Protein AF-A0A397SQX1-F1 (afdb_monomer_lite)

Structure (mmCIF, N/CA/C/O backbone):
data_AF-A0A397SQX1-F1
#
_entry.id   AF-A0A397SQX1-F1
#
loop_
_atom_site.group_PDB
_atom_site.id
_atom_site.type_symbol
_atom_site.label_atom_id
_atom_site.label_alt_id
_atom_site.label_comp_id
_atom_site.label_asym_id
_atom_site.label_entity_id
_atom_site.label_seq_id
_atom_site.pdbx_PDB_ins_code
_atom_site.Cartn_x
_atom_site.Cartn_y
_atom_site.Cartn_z
_atom_site.occupancy
_atom_site.B_iso_or_equiv
_atom_site.auth_seq_id
_atom_site.auth_comp_id
_atom_site.auth_asym_id
_atom_site.auth_atom_id
_atom_site.pdbx_PDB_model_num
ATOM 1 N N . MET A 1 1 ? 41.679 -3.660 -15.664 1.00 44.00 1 MET A N 1
ATOM 2 C CA . MET A 1 1 ? 41.699 -4.218 -14.295 1.00 44.00 1 MET A CA 1
ATOM 3 C C . MET A 1 1 ? 41.667 -2.999 -13.389 1.00 44.00 1 MET A C 1
ATOM 5 O O . MET A 1 1 ? 42.474 -2.120 -13.622 1.00 44.00 1 MET A O 1
ATOM 9 N N . GLU A 1 2 ? 40.716 -2.757 -12.498 1.00 43.78 2 GLU A N 1
ATOM 10 C CA . GLU A 1 2 ? 39.836 -3.616 -11.704 1.00 43.78 2 GLU A CA 1
ATOM 11 C C . GLU A 1 2 ? 38.567 -2.796 -11.384 1.00 43.78 2 GLU A C 1
ATOM 13 O O . GLU A 1 2 ? 38.653 -1.582 -11.227 1.00 43.78 2 GLU A O 1
ATOM 18 N N . ASN A 1 3 ? 37.391 -3.421 -11.286 1.00 38.00 3 ASN A N 1
ATOM 19 C CA . ASN A 1 3 ? 36.238 -2.785 -10.639 1.00 38.00 3 ASN A CA 1
ATOM 20 C C . ASN A 1 3 ? 35.628 -3.789 -9.659 1.00 38.00 3 ASN A C 1
ATOM 22 O O . ASN A 1 3 ? 34.638 -4.465 -9.938 1.00 38.00 3 ASN A O 1
ATOM 26 N N . THR A 1 4 ? 36.307 -3.966 -8.530 1.00 61.75 4 THR A N 1
ATOM 27 C CA . THR A 1 4 ? 35.803 -4.715 -7.382 1.00 61.75 4 THR A CA 1
ATOM 28 C C . THR A 1 4 ? 34.947 -3.787 -6.536 1.00 61.75 4 THR A C 1
ATOM 30 O O . THR A 1 4 ? 35.451 -2.783 -6.037 1.00 61.75 4 THR A O 1
ATOM 33 N N . GLY A 1 5 ? 33.682 -4.143 -6.306 1.00 49.31 5 GLY A N 1
ATOM 34 C CA . GLY A 1 5 ? 32.972 -3.563 -5.164 1.00 49.31 5 GLY A CA 1
ATOM 35 C C . GLY A 1 5 ? 31.472 -3.356 -5.268 1.00 49.31 5 GLY A C 1
ATOM 36 O O . GLY A 1 5 ? 30.963 -2.549 -4.510 1.00 49.31 5 GLY A O 1
ATOM 37 N N . TRP A 1 6 ? 30.739 -4.066 -6.127 1.00 47.25 6 TRP A N 1
ATOM 38 C CA . TRP A 1 6 ? 29.275 -4.130 -6.010 1.00 47.25 6 TRP A CA 1
ATOM 39 C C . TRP A 1 6 ? 28.797 -5.565 -6.201 1.00 47.25 6 TRP A C 1
ATOM 41 O O . TRP A 1 6 ? 28.103 -5.904 -7.155 1.00 47.25 6 TRP A O 1
ATOM 51 N N . ALA A 1 7 ? 29.193 -6.438 -5.272 1.00 46.78 7 ALA A N 1
ATOM 52 C CA . ALA A 1 7 ? 28.512 -7.711 -5.107 1.00 46.78 7 ALA A CA 1
ATOM 53 C C . ALA A 1 7 ? 27.067 -7.409 -4.682 1.00 46.78 7 ALA A C 1
ATOM 55 O O . ALA A 1 7 ? 26.812 -6.992 -3.550 1.00 46.78 7 ALA A O 1
ATOM 56 N N . LEU A 1 8 ? 26.135 -7.577 -5.623 1.00 49.97 8 LEU A N 1
ATOM 57 C CA . LEU A 1 8 ? 24.697 -7.592 -5.385 1.00 49.97 8 LEU A CA 1
ATOM 58 C C . LEU A 1 8 ? 24.412 -8.494 -4.183 1.00 49.97 8 LEU A C 1
ATOM 60 O O . LEU A 1 8 ? 24.507 -9.720 -4.251 1.00 49.97 8 LEU A O 1
ATOM 64 N N . LYS A 1 9 ? 24.046 -7.873 -3.061 1.00 49.09 9 LYS A N 1
ATOM 65 C CA . LYS A 1 9 ? 23.525 -8.551 -1.873 1.00 49.09 9 LYS A CA 1
ATOM 66 C C . LYS A 1 9 ? 22.079 -8.989 -2.137 1.00 49.09 9 LYS A C 1
ATOM 68 O O . LYS A 1 9 ? 21.156 -8.607 -1.428 1.00 49.09 9 LYS A O 1
ATOM 73 N N . GLU A 1 10 ? 21.889 -9.780 -3.187 1.00 42.28 10 GLU A N 1
ATOM 74 C CA . GLU A 1 10 ? 20.604 -10.354 -3.597 1.00 42.28 10 GLU 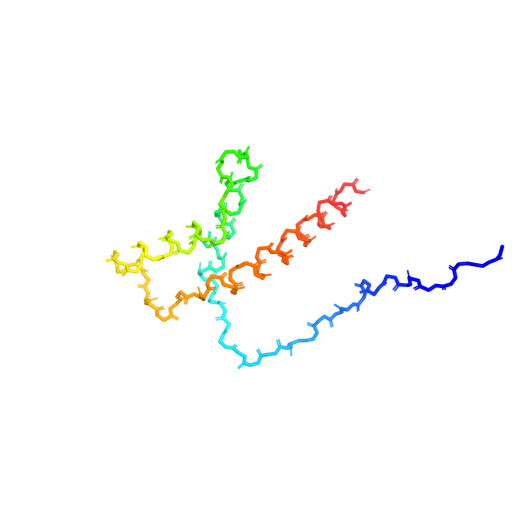A CA 1
ATOM 75 C C . GLU A 1 10 ? 20.191 -11.521 -2.681 1.00 42.28 10 GLU A C 1
ATOM 77 O O . GLU A 1 10 ? 19.020 -11.858 -2.569 1.00 42.28 10 GLU A O 1
ATOM 82 N N . ASN A 1 11 ? 21.130 -12.069 -1.905 1.00 44.97 11 ASN A N 1
ATOM 83 C CA . ASN A 1 11 ? 20.879 -13.180 -0.986 1.00 44.97 11 ASN A CA 1
ATOM 84 C C . ASN A 1 11 ? 20.510 -12.751 0.436 1.00 44.97 11 ASN A C 1
ATOM 86 O O . ASN A 1 11 ? 20.654 -13.548 1.370 1.00 44.97 11 ASN A O 1
ATOM 90 N N . GLN A 1 12 ? 20.029 -11.520 0.650 1.00 46.84 12 GLN A N 1
ATOM 91 C CA . GLN A 1 12 ? 19.438 -11.208 1.946 1.00 46.84 12 GLN A CA 1
ATOM 92 C C . GLN A 1 12 ? 18.103 -11.951 2.070 1.00 46.84 12 GLN A C 1
ATOM 94 O O . GLN A 1 12 ? 17.030 -11.415 1.824 1.00 46.84 12 GLN A O 1
ATOM 99 N N . LYS A 1 13 ? 18.178 -13.209 2.516 1.00 52.34 13 LYS A N 1
ATOM 100 C CA . LYS A 1 13 ? 17.079 -13.895 3.186 1.00 52.34 13 LYS A CA 1
ATOM 101 C C . LYS A 1 13 ? 16.775 -13.055 4.418 1.00 52.34 13 LYS A C 1
ATOM 103 O O . LYS A 1 13 ? 17.459 -13.162 5.435 1.00 52.34 13 LYS A O 1
ATOM 108 N N . PHE A 1 14 ? 15.828 -12.128 4.290 1.00 51.62 14 PHE A N 1
ATOM 109 C CA . PHE A 1 14 ? 15.398 -11.271 5.384 1.00 51.62 14 PHE A CA 1
ATOM 110 C C . PHE A 1 14 ? 14.703 -12.150 6.422 1.00 51.62 14 PHE A C 1
ATOM 112 O O . PHE A 1 14 ? 13.489 -12.341 6.420 1.00 51.62 14 PHE A O 1
ATOM 119 N N . GLY A 1 15 ? 15.518 -12.722 7.308 1.00 41.69 15 GLY A N 1
ATOM 120 C CA . GLY A 1 15 ? 15.066 -13.315 8.546 1.00 41.69 15 GLY A CA 1
ATOM 121 C C . GLY A 1 15 ? 14.177 -12.312 9.265 1.00 41.69 15 GLY A C 1
ATOM 122 O O . GLY A 1 15 ? 14.549 -11.150 9.423 1.00 41.69 15 GLY A O 1
ATOM 123 N N . LYS A 1 16 ? 12.986 -12.795 9.626 1.00 49.97 16 LYS A N 1
ATOM 124 C CA . LYS A 1 16 ? 12.008 -12.250 10.575 1.00 49.97 16 LYS A CA 1
ATOM 125 C C . LYS A 1 16 ? 12.557 -11.049 11.370 1.00 49.97 16 LYS A C 1
ATOM 127 O O . LYS A 1 16 ? 13.071 -11.224 12.470 1.00 49.97 16 LYS A O 1
ATOM 132 N N . LYS A 1 17 ? 12.462 -9.831 10.828 1.00 46.62 17 LYS A N 1
ATOM 133 C CA . LYS A 1 17 ? 12.909 -8.615 11.522 1.00 46.62 17 LYS A CA 1
ATOM 134 C C . LYS A 1 17 ? 11.733 -7.694 11.808 1.00 46.62 17 LYS A C 1
ATOM 136 O O . LYS A 1 17 ? 11.112 -7.168 10.891 1.00 46.62 17 LYS A O 1
ATOM 141 N N . GLY A 1 18 ? 11.500 -7.503 13.106 1.00 41.28 18 GLY A N 1
ATOM 142 C CA . GLY A 1 18 ? 10.683 -6.444 13.686 1.00 41.28 18 GLY A CA 1
ATOM 143 C C . GLY A 1 18 ? 9.392 -6.955 14.311 1.00 41.28 18 GLY A C 1
ATOM 144 O O . GLY A 1 18 ? 8.407 -7.160 13.608 1.00 41.28 18 GLY A O 1
ATOM 145 N N . GLY A 1 19 ? 9.370 -7.087 15.639 1.00 46.22 19 GLY A N 1
ATOM 146 C CA . GLY A 1 19 ? 8.143 -7.143 16.444 1.00 46.22 19 GLY A CA 1
ATOM 147 C C . GLY A 1 19 ? 7.427 -5.787 16.517 1.00 46.22 19 GLY A C 1
ATOM 148 O O . GLY A 1 19 ? 6.939 -5.408 17.572 1.00 46.22 19 GLY A O 1
ATOM 149 N N . GLY A 1 20 ? 7.430 -5.023 15.420 1.00 57.09 20 GLY A N 1
ATOM 150 C CA . GLY A 1 20 ? 6.570 -3.855 15.256 1.00 57.09 20 GLY A CA 1
ATOM 151 C C . GLY A 1 20 ? 5.188 -4.301 14.785 1.00 57.09 20 GLY A C 1
ATOM 152 O O . GLY A 1 20 ? 5.066 -5.376 14.187 1.00 57.09 20 GLY A O 1
ATOM 153 N N . LYS A 1 21 ? 4.156 -3.489 15.049 1.00 64.31 21 LYS A N 1
ATOM 154 C CA . LYS A 1 21 ? 2.787 -3.740 14.576 1.00 64.31 21 LYS A CA 1
ATOM 155 C C . LYS A 1 21 ? 2.835 -3.990 13.067 1.00 64.31 21 LYS A C 1
ATOM 157 O O . LYS A 1 21 ? 3.222 -3.117 12.291 1.00 64.31 21 LYS A O 1
ATOM 162 N N . ARG A 1 22 ? 2.563 -5.233 12.673 1.00 71.50 22 ARG A N 1
ATOM 163 C CA . ARG A 1 22 ? 2.565 -5.637 11.268 1.00 71.50 22 ARG A CA 1
ATOM 164 C C . ARG A 1 22 ? 1.310 -5.075 10.623 1.00 71.50 22 ARG A C 1
ATOM 166 O O . ARG A 1 22 ? 0.251 -5.126 11.241 1.00 71.50 22 ARG A O 1
ATOM 173 N N . ILE A 1 23 ? 1.436 -4.598 9.386 1.00 78.31 23 ILE A N 1
ATOM 174 C CA . ILE A 1 23 ? 0.263 -4.348 8.548 1.00 78.31 23 ILE A CA 1
ATOM 175 C C . ILE A 1 23 ? -0.518 -5.665 8.487 1.00 78.31 23 ILE A C 1
ATOM 177 O O . ILE A 1 23 ? 0.070 -6.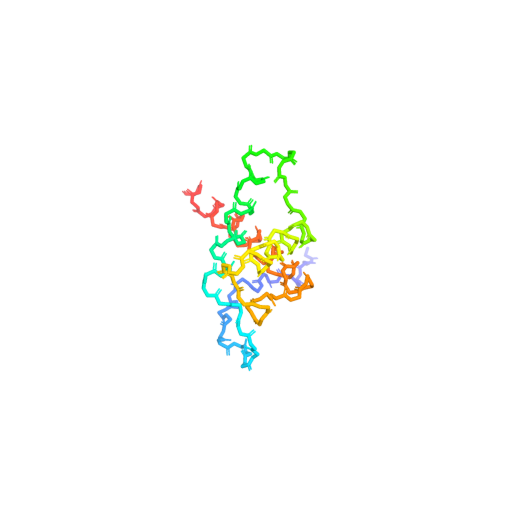726 8.233 1.00 78.31 23 ILE A O 1
ATOM 181 N N . SER A 1 24 ? -1.808 -5.613 8.803 1.00 83.94 24 SER A N 1
ATOM 182 C CA . SER A 1 24 ? -2.666 -6.790 8.770 1.00 83.94 24 SER A CA 1
ATOM 183 C C . SER A 1 24 ? -2.756 -7.330 7.336 1.00 83.94 24 SER A C 1
ATOM 185 O O . SER A 1 24 ? -2.583 -6.604 6.356 1.00 83.94 24 SER A O 1
ATOM 187 N N . LYS A 1 25 ? -3.036 -8.629 7.189 1.00 86.69 25 LYS A N 1
ATOM 188 C CA . LYS A 1 25 ? -3.147 -9.243 5.855 1.00 86.69 25 LYS A CA 1
ATOM 189 C C . LYS A 1 25 ? -4.257 -8.608 5.011 1.00 86.69 25 LYS A C 1
ATOM 191 O O . LYS A 1 25 ? -4.096 -8.509 3.802 1.00 86.69 25 LYS A O 1
ATOM 196 N N . HIS A 1 26 ? -5.351 -8.178 5.644 1.00 86.94 26 HIS A N 1
ATOM 197 C CA . HIS A 1 26 ? -6.469 -7.552 4.943 1.00 86.94 26 HIS A CA 1
ATOM 198 C C . HIS A 1 26 ? -6.083 -6.172 4.383 1.00 86.94 26 HIS A C 1
ATOM 200 O O . HIS A 1 26 ? -6.367 -5.899 3.222 1.00 86.94 26 HIS A O 1
ATOM 206 N N . ILE A 1 27 ? -5.335 -5.350 5.136 1.00 88.00 27 ILE A N 1
ATOM 207 C CA . ILE A 1 27 ? -4.831 -4.063 4.628 1.00 88.00 27 ILE A CA 1
ATOM 208 C C . ILE A 1 27 ? -3.827 -4.287 3.497 1.00 88.00 27 ILE A C 1
ATOM 210 O O . ILE A 1 27 ? -3.869 -3.576 2.499 1.00 88.00 27 ILE A O 1
ATOM 214 N N . VAL A 1 28 ? -2.950 -5.294 3.607 1.00 89.50 28 VAL A N 1
ATOM 215 C CA . VAL A 1 28 ? -2.023 -5.634 2.513 1.00 89.50 28 VAL A CA 1
ATOM 216 C C . VAL A 1 28 ? -2.785 -5.958 1.224 1.00 89.50 28 VAL A C 1
ATOM 218 O O . VAL A 1 28 ? -2.418 -5.430 0.181 1.00 89.50 28 VAL A O 1
ATOM 221 N N . ALA A 1 29 ? -3.864 -6.744 1.290 1.00 91.06 29 ALA A N 1
ATOM 222 C CA . ALA A 1 29 ? -4.667 -7.077 0.111 1.00 91.06 29 ALA A CA 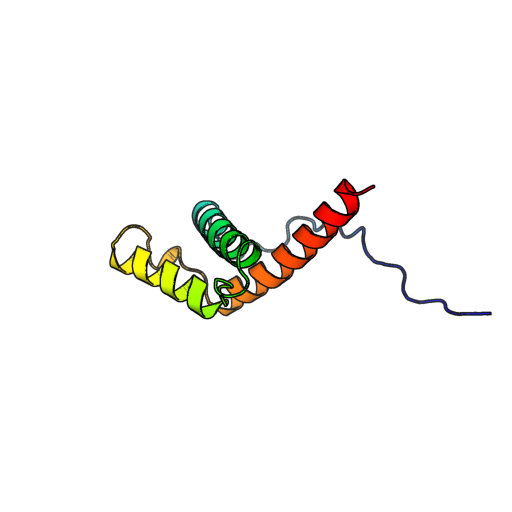1
ATOM 223 C C . ALA A 1 29 ? -5.311 -5.838 -0.545 1.00 91.06 29 ALA A C 1
ATOM 225 O O . ALA A 1 29 ? -5.321 -5.728 -1.770 1.00 91.06 29 ALA A O 1
ATOM 226 N N . LEU A 1 30 ? -5.791 -4.877 0.255 1.00 92.31 30 LEU A N 1
ATOM 227 C CA . LEU A 1 30 ? -6.318 -3.605 -0.258 1.00 92.31 30 LEU A CA 1
ATOM 228 C C . LEU A 1 30 ? -5.226 -2.783 -0.959 1.00 92.31 30 LEU A C 1
ATOM 230 O O . LEU A 1 30 ? -5.420 -2.317 -2.081 1.00 92.31 30 LEU A O 1
ATOM 234 N N . LEU A 1 31 ? -4.052 -2.657 -0.332 1.00 92.00 31 LEU A N 1
ATOM 235 C CA . LEU A 1 31 ? -2.915 -1.934 -0.908 1.00 92.00 31 LEU A CA 1
ATOM 236 C C . LEU A 1 31 ? -2.416 -2.575 -2.215 1.00 92.00 31 LEU A C 1
ATOM 238 O O . LEU A 1 31 ? -2.042 -1.862 -3.147 1.00 92.00 31 LEU A O 1
ATOM 242 N N . GLU A 1 32 ? -2.424 -3.908 -2.307 1.00 91.75 32 GLU A N 1
ATOM 243 C CA . GLU A 1 32 ? -2.117 -4.634 -3.545 1.00 91.75 32 GLU A CA 1
ATOM 244 C C . GLU A 1 32 ? -3.134 -4.319 -4.646 1.00 91.75 32 GLU A C 1
ATOM 246 O O . GLU A 1 32 ? -2.726 -4.040 -5.774 1.00 91.75 32 GLU A O 1
ATOM 251 N N . GLY A 1 33 ? -4.432 -4.291 -4.321 1.00 91.31 33 GLY A N 1
ATOM 252 C CA . GLY A 1 33 ? -5.496 -3.910 -5.253 1.00 91.31 33 GLY A CA 1
ATOM 253 C C . GLY A 1 33 ? -5.289 -2.512 -5.841 1.00 91.31 33 GLY A C 1
ATOM 254 O O . GLY A 1 33 ? -5.249 -2.362 -7.063 1.00 91.31 33 GLY A O 1
ATOM 255 N N . TYR A 1 34 ? -5.055 -1.509 -4.988 1.00 90.50 34 TYR A N 1
ATOM 256 C CA . TYR A 1 34 ? -4.784 -0.135 -5.432 1.00 90.50 34 TYR A CA 1
ATOM 257 C C . TYR A 1 34 ? -3.515 -0.033 -6.284 1.00 90.50 34 TYR A C 1
ATOM 259 O O . TYR A 1 34 ? -3.492 0.655 -7.305 1.00 90.50 34 TYR A O 1
ATOM 267 N N . PHE A 1 35 ? -2.447 -0.739 -5.900 1.00 88.19 35 PHE A N 1
ATOM 268 C CA . PHE A 1 35 ? -1.202 -0.739 -6.666 1.00 88.19 35 PHE A CA 1
ATOM 269 C C . PHE A 1 35 ? -1.383 -1.343 -8.065 1.00 88.19 35 PHE A C 1
ATOM 271 O O . PHE A 1 35 ? -0.832 -0.826 -9.037 1.00 88.19 35 PHE A O 1
ATOM 278 N N . LEU A 1 36 ? -2.126 -2.448 -8.168 1.00 87.94 36 LEU A N 1
ATOM 279 C CA . LEU A 1 36 ? -2.357 -3.142 -9.432 1.00 87.94 36 LEU A CA 1
ATOM 280 C C . LEU A 1 36 ? -3.287 -2.354 -10.359 1.00 87.94 36 LEU A C 1
ATOM 282 O O . LEU A 1 36 ? -3.004 -2.304 -11.555 1.00 87.94 36 LEU A O 1
ATOM 286 N N . ALA A 1 37 ? -4.320 -1.693 -9.823 1.00 85.94 37 ALA A N 1
ATOM 287 C CA . ALA A 1 37 ? -5.178 -0.787 -10.592 1.00 85.94 37 ALA 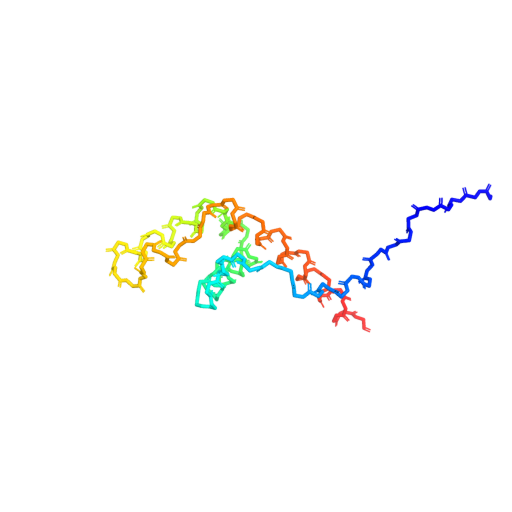A CA 1
ATOM 288 C C . ALA A 1 37 ? -4.344 0.300 -11.295 1.00 85.94 37 ALA A C 1
ATOM 290 O O . ALA A 1 37 ? -4.394 0.433 -12.515 1.00 85.94 37 ALA A O 1
ATOM 291 N N . GLY A 1 38 ? -3.441 0.947 -10.553 1.00 77.88 38 GLY A N 1
ATOM 292 C CA . GLY A 1 38 ? -2.521 1.950 -11.095 1.00 77.88 38 GLY A CA 1
ATOM 293 C C . GLY A 1 38 ? -1.414 1.430 -12.020 1.00 77.88 38 GLY A C 1
ATOM 294 O O . GLY A 1 38 ? -0.632 2.211 -12.567 1.00 77.88 38 GLY A O 1
ATOM 295 N N . ASN A 1 39 ? -1.271 0.110 -12.156 1.00 71.94 39 ASN A N 1
ATOM 296 C CA . ASN A 1 39 ? -0.377 -0.502 -13.137 1.00 71.94 39 ASN A CA 1
ATOM 297 C C . ASN A 1 39 ? -1.104 -0.833 -14.453 1.00 71.94 39 ASN A C 1
ATOM 299 O O . ASN A 1 39 ? -0.434 -0.979 -15.475 1.00 71.94 39 ASN A O 1
ATOM 303 N N . LEU A 1 40 ? -2.439 -0.945 -14.430 1.00 75.25 40 LEU A N 1
ATOM 304 C CA . LEU A 1 40 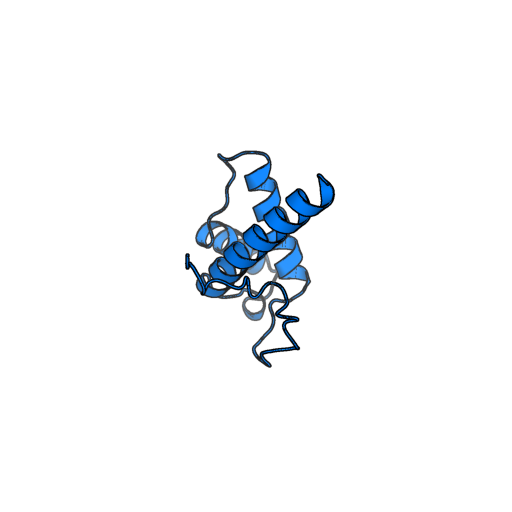? -3.281 -1.097 -15.621 1.00 75.25 40 LEU A CA 1
ATOM 305 C C . LEU A 1 40 ? -3.467 0.245 -16.335 1.00 75.25 40 LEU A C 1
ATOM 307 O O . LEU A 1 40 ? -3.309 0.300 -17.554 1.00 75.25 40 LEU A O 1
ATOM 311 N N . ASP A 1 41 ? -3.697 1.316 -15.572 1.00 74.19 41 ASP A N 1
ATOM 312 C CA . ASP A 1 41 ? -3.691 2.690 -16.072 1.00 74.19 41 ASP A CA 1
ATOM 313 C C . ASP A 1 41 ? -2.788 3.577 -15.208 1.00 74.19 41 ASP A C 1
ATOM 315 O O . ASP A 1 41 ? -2.880 3.608 -13.982 1.00 74.19 41 ASP A O 1
ATOM 319 N N . LYS A 1 42 ? -1.897 4.330 -15.859 1.00 71.81 42 LYS A N 1
ATOM 320 C CA . LYS A 1 42 ? -1.014 5.272 -15.165 1.00 71.81 42 LYS A CA 1
ATOM 321 C C . LYS A 1 42 ? -1.779 6.475 -14.611 1.00 71.81 42 LYS A C 1
ATOM 323 O O . LYS A 1 42 ? -1.252 7.091 -13.684 1.00 71.81 42 LYS A O 1
ATOM 328 N N . SER A 1 43 ? -2.954 6.818 -15.158 1.00 69.38 43 SER A N 1
ATOM 329 C CA . SER A 1 43 ? -3.833 7.839 -14.566 1.00 69.38 43 SER A CA 1
ATOM 330 C C . SER A 1 43 ? -4.400 7.397 -13.223 1.00 69.38 43 SER A C 1
ATOM 332 O O . SER A 1 43 ? -4.639 8.241 -12.369 1.00 69.38 43 SER A O 1
ATOM 334 N N . ASP A 1 44 ? -4.514 6.085 -13.012 1.00 70.25 44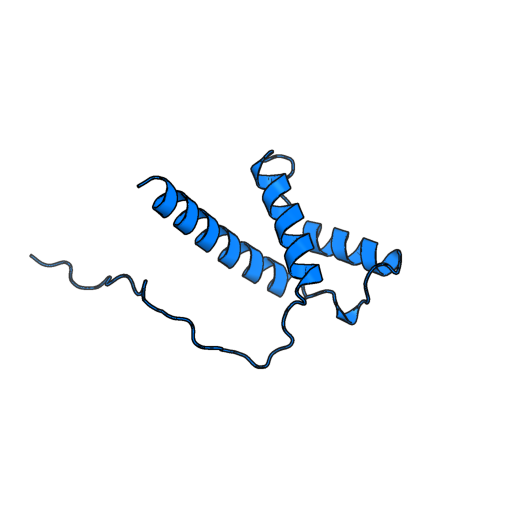 ASP A N 1
ATOM 335 C CA . ASP A 1 44 ? -5.067 5.483 -11.797 1.00 70.25 44 ASP A CA 1
ATOM 336 C C . ASP A 1 44 ? -3.964 5.114 -10.795 1.00 70.25 44 ASP A C 1
ATOM 338 O O . ASP A 1 44 ? -4.158 4.317 -9.875 1.00 70.25 44 ASP A O 1
ATOM 342 N N . ARG A 1 45 ? -2.748 5.652 -10.971 1.00 82.38 45 ARG A N 1
ATOM 343 C CA . ARG A 1 45 ? -1.641 5.386 -10.054 1.00 82.38 45 ARG A CA 1
ATOM 344 C C . ARG A 1 45 ? -1.868 6.087 -8.722 1.00 82.38 45 ARG A C 1
ATOM 346 O O . ARG A 1 45 ? -1.513 7.248 -8.557 1.00 82.38 45 ARG A O 1
ATOM 353 N N . TYR A 1 46 ? -2.293 5.303 -7.742 1.00 86.06 46 TYR A N 1
ATOM 354 C CA . TYR A 1 46 ? -2.391 5.744 -6.360 1.00 86.06 46 TYR A CA 1
ATOM 355 C C . TYR A 1 46 ? -1.016 6.087 -5.769 1.00 86.06 46 TYR A C 1
ATOM 357 O O . TYR A 1 46 ? -0.100 5.258 -5.690 1.00 86.06 46 TYR A O 1
ATOM 365 N N . SER A 1 47 ? -0.889 7.317 -5.287 1.00 90.44 47 SER A N 1
ATOM 366 C CA . SER A 1 47 ? 0.128 7.738 -4.333 1.00 90.44 47 SER A CA 1
ATOM 367 C C . SER A 1 47 ? -0.123 7.121 -2.952 1.00 90.44 47 SER A C 1
ATOM 369 O O . SER A 1 47 ? -1.213 6.644 -2.634 1.00 90.44 47 SER A O 1
ATOM 371 N N . ALA A 1 48 ? 0.888 7.164 -2.080 1.00 92.25 48 ALA A N 1
ATOM 372 C CA . ALA A 1 48 ? 0.736 6.692 -0.702 1.00 92.25 48 ALA A CA 1
ATOM 373 C C . ALA A 1 48 ? -0.357 7.457 0.068 1.00 92.25 48 ALA A C 1
ATOM 375 O O . ALA A 1 48 ? -1.006 6.878 0.937 1.00 92.25 48 ALA A O 1
ATOM 376 N N . GLN A 1 49 ? -0.556 8.741 -0.253 1.00 93.50 49 GLN A N 1
ATOM 377 C CA . GLN A 1 49 ? -1.593 9.565 0.363 1.00 93.50 49 GLN A CA 1
ATOM 378 C C . GLN A 1 49 ? -2.985 9.156 -0.120 1.00 93.50 49 GLN A C 1
ATOM 380 O O . GLN A 1 49 ? -3.890 9.034 0.694 1.00 93.50 49 GLN A O 1
ATOM 385 N N . GLU A 1 50 ? -3.155 8.891 -1.416 1.00 93.06 50 GLU A N 1
ATOM 386 C CA . GLU A 1 50 ? -4.440 8.439 -1.965 1.00 93.06 50 GLU A CA 1
ATOM 387 C C . GLU A 1 50 ? -4.823 7.061 -1.424 1.00 93.06 50 GLU A C 1
ATOM 389 O O . GLU A 1 50 ? -5.952 6.885 -0.982 1.00 93.06 50 GLU A O 1
ATOM 394 N N . MET A 1 51 ? -3.877 6.115 -1.341 1.00 93.94 51 MET A N 1
ATOM 395 C CA . MET A 1 51 ? -4.145 4.822 -0.692 1.00 93.94 51 MET A CA 1
ATOM 396 C C . MET A 1 51 ? -4.559 4.996 0.772 1.00 93.94 51 MET A C 1
ATOM 398 O O . MET A 1 51 ? -5.453 4.301 1.245 1.00 93.94 51 MET A O 1
ATOM 402 N N . TRP A 1 52 ? -3.921 5.916 1.501 1.00 94.56 52 TRP A N 1
ATOM 403 C CA . TRP A 1 52 ? -4.303 6.206 2.881 1.00 94.56 52 TRP A CA 1
ATOM 404 C C . TRP A 1 52 ? -5.702 6.825 2.971 1.00 94.56 52 TRP A C 1
ATOM 406 O O . TRP A 1 52 ? -6.469 6.423 3.837 1.00 94.56 52 TRP A O 1
ATOM 416 N N . ASN A 1 53 ? -6.056 7.740 2.065 1.00 94.50 53 ASN A N 1
ATOM 417 C CA . ASN A 1 53 ? -7.388 8.344 2.015 1.00 94.50 53 ASN A CA 1
ATOM 418 C C . ASN A 1 53 ? -8.474 7.286 1.759 1.00 94.50 53 ASN A C 1
ATOM 420 O O . ASN A 1 53 ? -9.513 7.321 2.410 1.00 94.50 53 ASN A O 1
ATOM 424 N N . GLU A 1 54 ? -8.238 6.323 0.861 1.00 93.56 54 GLU A N 1
ATOM 425 C CA . GLU A 1 54 ? -9.190 5.226 0.638 1.00 93.56 54 GLU A CA 1
ATOM 426 C C . GLU A 1 54 ? -9.322 4.316 1.867 1.00 93.56 54 GLU A C 1
ATOM 428 O O . GLU A 1 54 ? -10.423 3.904 2.218 1.00 93.56 54 GLU A O 1
ATOM 433 N N . LEU A 1 55 ? -8.223 4.040 2.579 1.00 93.25 55 LEU A N 1
ATOM 434 C CA . LEU A 1 55 ? -8.301 3.322 3.855 1.00 93.25 55 LEU A CA 1
ATOM 435 C C . LEU A 1 55 ? -9.073 4.121 4.916 1.00 93.25 55 LEU A C 1
ATOM 437 O O . LEU A 1 55 ? -9.841 3.529 5.669 1.00 93.25 55 LEU A O 1
ATOM 441 N N . ALA A 1 56 ? -8.894 5.445 4.968 1.00 92.69 56 ALA A N 1
ATOM 442 C CA . ALA A 1 56 ? -9.600 6.324 5.898 1.00 92.69 56 ALA A CA 1
ATOM 443 C C . ALA A 1 56 ? -11.114 6.324 5.647 1.00 92.69 56 ALA A C 1
ATOM 445 O O . ALA A 1 56 ? -11.873 6.178 6.601 1.00 92.69 56 ALA A O 1
ATOM 446 N N . LYS A 1 57 ? -11.553 6.362 4.381 1.00 94.00 57 LYS A N 1
ATOM 447 C CA . LYS A 1 57 ? -12.974 6.206 4.018 1.00 94.00 57 LYS A CA 1
ATOM 448 C C . LYS A 1 57 ? -13.555 4.891 4.537 1.00 94.00 57 LYS A C 1
ATOM 450 O O . LYS A 1 57 ? -14.626 4.885 5.125 1.00 94.00 57 LYS A O 1
ATOM 455 N N . LEU A 1 58 ? -12.821 3.786 4.401 1.00 91.56 58 LEU A N 1
ATOM 456 C CA . LEU A 1 58 ? -13.269 2.487 4.915 1.00 91.56 58 LEU A CA 1
ATOM 457 C C . LEU A 1 58 ? -13.388 2.461 6.449 1.00 91.56 58 LEU A C 1
ATOM 459 O O . LEU A 1 58 ? -14.210 1.714 6.976 1.00 91.56 58 LEU A O 1
ATOM 463 N N . VAL A 1 59 ? -12.599 3.261 7.175 1.00 91.31 59 VAL A N 1
ATOM 464 C CA . VAL A 1 59 ? -12.775 3.447 8.627 1.00 91.31 59 VAL A CA 1
ATOM 465 C C . VAL A 1 59 ? -14.000 4.299 8.936 1.00 91.31 59 VAL A C 1
ATOM 467 O O . VAL A 1 59 ? -14.768 3.945 9.826 1.00 91.31 59 VAL A O 1
ATOM 470 N N . GLU A 1 60 ? -14.222 5.382 8.189 1.00 92.25 60 GLU A N 1
ATOM 471 C CA . GLU A 1 60 ? -15.425 6.217 8.322 1.00 92.25 60 GLU A CA 1
ATOM 472 C C . GLU A 1 60 ? -16.710 5.415 8.058 1.00 92.25 60 GLU A C 1
ATOM 474 O O . GLU A 1 60 ? -17.709 5.587 8.753 1.00 92.25 60 GLU A O 1
ATOM 479 N N . GLU A 1 61 ? -16.664 4.483 7.107 1.00 93.25 61 GLU A N 1
ATOM 480 C CA . GLU A 1 61 ? -17.752 3.555 6.782 1.00 93.25 61 GLU A CA 1
ATOM 481 C C . GLU A 1 61 ? -17.907 2.410 7.801 1.00 93.25 61 GLU A C 1
ATOM 483 O O . GLU A 1 61 ? -18.847 1.620 7.706 1.00 93.25 61 GLU A O 1
ATOM 488 N N . GLY A 1 62 ? -16.993 2.285 8.770 1.00 89.69 62 GLY A N 1
ATOM 489 C CA . GLY A 1 62 ? -16.983 1.205 9.761 1.00 89.69 62 GLY A CA 1
ATOM 490 C C . GLY A 1 62 ? -16.561 -0.162 9.207 1.00 89.69 62 GLY A C 1
ATOM 491 O O . GLY A 1 62 ? -16.718 -1.175 9.887 1.00 89.69 62 GLY A O 1
ATOM 492 N N . SER A 1 63 ? -16.021 -0.206 7.986 1.00 90.00 63 SER A N 1
ATOM 493 C CA . SER A 1 63 ? -15.478 -1.420 7.360 1.00 90.00 63 SER A CA 1
ATOM 494 C C . SER A 1 63 ? -14.091 -1.796 7.896 1.00 90.00 63 SER A C 1
ATOM 496 O O . SER A 1 63 ? -13.676 -2.949 7.773 1.00 90.00 63 SER A O 1
ATOM 498 N N . LEU A 1 64 ? -13.368 -0.834 8.476 1.00 89.00 64 LEU A N 1
ATOM 499 C CA . LEU A 1 64 ? -12.063 -1.005 9.117 1.00 89.00 64 LEU A CA 1
ATOM 500 C C . LEU A 1 64 ? -12.039 -0.296 10.475 1.00 89.00 64 LEU A C 1
ATOM 502 O O . LEU A 1 64 ? -12.773 0.666 10.694 1.00 89.00 64 LEU A O 1
ATOM 506 N N . GLU A 1 65 ? -11.144 -0.712 11.371 1.00 86.81 65 GLU A N 1
ATOM 507 C CA . GLU A 1 65 ? -10.850 0.061 12.577 1.00 86.81 65 GLU A CA 1
ATOM 508 C C . GLU A 1 65 ? -9.728 1.076 12.313 1.00 86.81 65 GLU A C 1
ATOM 510 O O . GLU A 1 65 ? -8.786 0.810 11.564 1.00 86.81 65 GLU A O 1
ATOM 515 N N . GLU A 1 66 ? -9.747 2.228 12.992 1.00 81.69 66 GLU A N 1
ATOM 516 C CA . GLU A 1 66 ? -8.657 3.220 12.905 1.00 81.69 66 GLU A CA 1
ATOM 517 C C . GLU A 1 66 ? -7.292 2.597 13.251 1.00 81.69 66 GLU A C 1
ATOM 519 O O . GLU A 1 66 ? -6.257 2.921 12.666 1.00 81.69 66 GLU A O 1
ATOM 524 N N . ASN A 1 67 ? -7.301 1.618 14.160 1.00 83.81 67 ASN A N 1
ATOM 525 C CA . ASN A 1 67 ? -6.125 0.850 14.544 1.00 83.81 67 ASN A CA 1
ATOM 526 C C . ASN A 1 67 ? -5.563 -0.036 13.423 1.00 83.81 67 ASN A C 1
ATOM 528 O O . ASN A 1 67 ? -4.398 -0.441 13.528 1.00 83.81 67 ASN A O 1
ATOM 532 N N . ASP A 1 68 ? -6.340 -0.356 12.393 1.00 80.44 68 ASP A N 1
ATOM 533 C CA . ASP A 1 68 ? -5.884 -1.144 11.249 1.00 80.44 68 ASP A CA 1
ATOM 534 C C . ASP A 1 68 ? -5.122 -0.284 10.235 1.00 80.44 68 ASP A C 1
ATOM 536 O O . ASP A 1 68 ? -4.200 -0.774 9.569 1.00 80.44 68 ASP A O 1
ATOM 540 N N . ILE A 1 69 ? -5.427 1.016 10.155 1.00 82.31 69 ILE A N 1
ATOM 541 C CA . ILE A 1 69 ? -4.750 1.914 9.222 1.00 82.31 69 ILE A CA 1
ATOM 542 C C . ILE A 1 69 ? -3.304 2.145 9.662 1.00 82.31 69 ILE A C 1
ATOM 544 O O . ILE A 1 69 ? -2.980 2.592 10.762 1.00 82.31 69 ILE A O 1
ATOM 548 N N . SER A 1 70 ? -2.391 1.883 8.734 1.00 85.12 70 SER A N 1
ATOM 549 C CA . SER A 1 70 ? -0.981 2.219 8.898 1.00 85.12 70 SER A CA 1
ATOM 550 C C . SER A 1 70 ? -0.699 3.655 8.467 1.00 85.12 70 SER A C 1
ATOM 552 O O . SER A 1 70 ? -1.319 4.183 7.549 1.00 85.12 70 SER A O 1
ATOM 554 N N . LYS A 1 71 ? 0.304 4.287 9.086 1.00 89.81 71 LYS A N 1
ATOM 555 C CA . LYS A 1 71 ? 0.745 5.642 8.713 1.00 89.81 71 LYS A CA 1
ATOM 556 C C . LYS A 1 71 ? 1.122 5.712 7.229 1.00 89.81 71 LYS A C 1
ATOM 558 O O . LYS A 1 71 ? 1.734 4.775 6.711 1.00 89.81 71 LYS A O 1
ATOM 563 N N . VAL A 1 72 ? 0.896 6.863 6.593 1.00 90.56 72 VAL A N 1
ATOM 564 C CA . VAL A 1 72 ? 1.270 7.130 5.188 1.00 90.56 72 VAL A CA 1
ATOM 565 C C . VAL A 1 72 ? 2.727 6.747 4.891 1.00 90.56 72 VAL A C 1
ATOM 567 O O . VAL A 1 72 ? 3.006 6.085 3.897 1.00 90.56 72 VAL A O 1
ATOM 570 N N . SER A 1 73 ? 3.667 7.055 5.792 1.00 89.44 73 SER A N 1
ATOM 571 C CA . SER A 1 73 ? 5.086 6.685 5.635 1.00 89.44 73 SER A CA 1
ATOM 572 C C . SER A 1 73 ? 5.330 5.170 5.613 1.00 89.44 73 SER A C 1
ATOM 574 O O . SER A 1 73 ? 6.252 4.682 4.958 1.00 89.44 73 SER A O 1
ATOM 576 N N . THR A 1 74 ? 4.495 4.398 6.311 1.00 88.88 74 THR A N 1
ATOM 577 C CA . THR A 1 74 ? 4.547 2.930 6.297 1.00 88.88 74 THR A CA 1
ATOM 578 C C . THR A 1 74 ? 4.014 2.395 4.972 1.00 88.88 74 THR A C 1
ATOM 580 O O . THR A 1 74 ? 4.644 1.514 4.388 1.00 88.88 74 THR A O 1
ATOM 583 N N . ILE A 1 75 ? 2.930 2.981 4.457 1.00 90.06 75 ILE A N 1
ATOM 584 C CA . ILE A 1 75 ? 2.376 2.666 3.133 1.00 90.06 75 ILE A CA 1
ATOM 585 C C . ILE A 1 75 ? 3.398 2.994 2.038 1.00 90.06 75 ILE A C 1
ATOM 587 O O . ILE A 1 75 ? 3.691 2.148 1.202 1.00 90.06 75 ILE A O 1
ATOM 591 N N . GLN A 1 76 ? 4.041 4.161 2.090 1.00 90.88 76 GLN A N 1
ATOM 592 C CA . GLN A 1 76 ? 5.085 4.548 1.137 1.00 90.88 76 GLN A CA 1
ATOM 593 C C . GLN A 1 76 ? 6.260 3.556 1.126 1.00 90.88 76 GLN A C 1
ATOM 595 O O . GLN A 1 76 ? 6.691 3.106 0.061 1.00 90.88 76 GLN A O 1
ATOM 600 N N . ASN A 1 77 ? 6.756 3.168 2.307 1.00 88.69 77 ASN A N 1
ATOM 601 C CA . ASN A 1 77 ? 7.806 2.153 2.432 1.00 88.69 77 ASN A CA 1
ATOM 602 C C . ASN A 1 77 ? 7.360 0.785 1.896 1.00 88.69 77 ASN A C 1
ATOM 604 O O . ASN A 1 77 ? 8.167 0.054 1.317 1.00 88.69 77 ASN A O 1
ATOM 608 N N . TRP A 1 78 ? 6.090 0.428 2.093 1.00 91.25 78 TRP A N 1
ATOM 609 C CA . TRP A 1 78 ? 5.507 -0.798 1.561 1.00 91.25 78 TRP A CA 1
ATOM 610 C C . TRP A 1 78 ? 5.425 -0.762 0.027 1.00 91.25 78 TRP A C 1
ATOM 612 O O . TRP A 1 78 ? 5.931 -1.688 -0.604 1.00 91.25 78 TRP A O 1
ATOM 622 N N . ILE A 1 79 ? 4.929 0.328 -0.576 1.00 88.31 79 ILE A N 1
ATOM 623 C CA . ILE A 1 79 ? 4.850 0.514 -2.038 1.00 88.31 79 ILE A CA 1
ATOM 624 C C . ILE A 1 79 ? 6.235 0.364 -2.675 1.00 88.31 79 ILE A C 1
ATOM 626 O O . ILE A 1 79 ? 6.393 -0.370 -3.650 1.00 88.31 79 ILE A O 1
ATOM 630 N N . ALA A 1 80 ? 7.258 1.015 -2.111 1.00 87.81 80 ALA A N 1
ATOM 631 C CA . ALA A 1 80 ? 8.622 0.942 -2.635 1.00 87.81 80 ALA A CA 1
ATOM 632 C C . ALA A 1 80 ? 9.162 -0.500 -2.648 1.00 87.81 80 ALA A C 1
ATOM 634 O O . ALA A 1 80 ? 9.754 -0.940 -3.637 1.00 87.81 80 ALA A O 1
ATOM 635 N N . ARG A 1 81 ? 8.921 -1.257 -1.567 1.00 88.38 81 ARG A N 1
ATOM 636 C CA . ARG A 1 81 ? 9.319 -2.670 -1.460 1.00 88.38 81 ARG A CA 1
ATOM 637 C C . ARG A 1 81 ? 8.537 -3.554 -2.425 1.00 88.38 81 ARG A C 1
ATOM 639 O O . ARG A 1 81 ? 9.137 -4.377 -3.112 1.00 88.38 81 ARG A O 1
ATOM 646 N N . TYR A 1 82 ? 7.222 -3.368 -2.487 1.00 88.12 82 TYR A N 1
ATOM 647 C CA . TYR A 1 82 ? 6.342 -4.154 -3.342 1.00 88.12 82 TYR A CA 1
ATOM 648 C C . TYR A 1 82 ? 6.678 -3.947 -4.822 1.00 88.12 82 TYR A C 1
ATOM 650 O O . TYR A 1 82 ? 6.859 -4.919 -5.551 1.00 88.12 82 TYR A O 1
ATOM 658 N N . ALA A 1 83 ? 6.896 -2.701 -5.253 1.00 84.75 83 ALA A N 1
ATOM 659 C CA . ALA A 1 83 ? 7.295 -2.383 -6.622 1.00 84.75 83 ALA A CA 1
ATOM 660 C C . ALA A 1 83 ? 8.641 -3.019 -7.013 1.00 84.75 83 ALA A C 1
ATOM 662 O O . ALA A 1 83 ? 8.786 -3.514 -8.133 1.00 84.75 83 ALA A O 1
ATOM 663 N N . ALA A 1 84 ? 9.625 -3.023 -6.107 1.00 83.88 84 ALA A N 1
ATOM 664 C CA . ALA A 1 84 ? 10.917 -3.667 -6.345 1.00 83.88 84 ALA A CA 1
ATOM 665 C C . ALA A 1 84 ? 10.770 -5.189 -6.513 1.00 83.88 84 ALA A C 1
ATOM 667 O O . ALA A 1 84 ? 11.266 -5.748 -7.493 1.00 83.88 84 ALA A O 1
ATOM 668 N N . GLN A 1 85 ? 10.026 -5.842 -5.612 1.00 83.38 85 GLN A N 1
ATOM 669 C CA . GLN A 1 85 ? 9.761 -7.281 -5.687 1.00 83.38 85 GLN A CA 1
ATOM 670 C C . GLN A 1 85 ? 8.971 -7.650 -6.947 1.00 83.38 85 GLN A C 1
ATOM 672 O O . GLN A 1 85 ? 9.280 -8.637 -7.611 1.00 83.38 85 GLN A O 1
ATOM 677 N N . HIS A 1 86 ? 7.970 -6.845 -7.306 1.00 78.75 86 HIS A N 1
ATOM 678 C CA . HIS A 1 86 ? 7.138 -7.080 -8.480 1.00 78.75 86 HIS A CA 1
ATOM 679 C C . HIS A 1 86 ? 7.966 -7.039 -9.773 1.00 78.75 86 HIS A C 1
ATOM 681 O O . HIS A 1 86 ? 7.854 -7.937 -10.607 1.00 78.75 86 HIS A O 1
ATOM 687 N N . LYS A 1 87 ? 8.877 -6.063 -9.908 1.00 78.75 87 LYS A N 1
ATOM 688 C CA . LYS A 1 87 ? 9.815 -5.989 -11.043 1.00 78.75 87 LYS A CA 1
ATOM 689 C C . LYS A 1 87 ? 10.742 -7.206 -11.115 1.00 78.75 87 LYS A C 1
ATOM 691 O O . LYS A 1 87 ? 10.930 -7.750 -12.200 1.00 78.75 87 LYS A O 1
ATOM 696 N N . GLN A 1 88 ? 11.296 -7.644 -9.982 1.00 76.25 88 GLN A N 1
ATOM 697 C CA . GLN A 1 88 ? 12.156 -8.833 -9.928 1.00 76.25 88 GLN A CA 1
ATOM 698 C C . GLN A 1 88 ? 11.402 -10.104 -10.333 1.00 76.25 88 GLN A C 1
ATOM 700 O O . GLN A 1 88 ? 11.900 -10.873 -11.152 1.00 76.25 88 GLN A O 1
ATOM 705 N N . ASN A 1 89 ? 10.177 -10.286 -9.835 1.00 76.38 89 ASN A N 1
ATOM 706 C CA . ASN A 1 89 ? 9.341 -11.437 -10.175 1.00 76.38 89 ASN A CA 1
ATOM 707 C C . ASN A 1 89 ? 8.996 -11.471 -11.672 1.00 76.38 89 ASN A C 1
ATOM 709 O O . ASN A 1 89 ? 9.052 -12.534 -12.286 1.00 76.38 89 ASN A O 1
ATOM 713 N N . MET A 1 90 ? 8.667 -10.322 -12.274 1.00 73.56 90 MET A N 1
ATOM 714 C CA . MET A 1 90 ? 8.412 -10.232 -13.718 1.00 73.56 90 MET A CA 1
ATOM 715 C C . MET A 1 90 ? 9.663 -10.561 -14.539 1.00 73.56 90 MET A C 1
ATOM 717 O O . MET A 1 90 ? 9.580 -11.318 -15.501 1.00 73.56 90 MET A O 1
ATOM 721 N N . ALA A 1 91 ? 10.832 -10.061 -14.128 1.00 69.88 91 ALA A N 1
ATOM 722 C CA . ALA A 1 91 ? 12.098 -10.360 -14.795 1.00 69.88 91 ALA A CA 1
ATOM 723 C C . ALA A 1 91 ? 12.500 -11.842 -14.683 1.00 69.88 91 ALA A C 1
ATOM 725 O O . ALA A 1 91 ? 13.087 -12.384 -15.613 1.00 69.88 91 ALA A O 1
ATOM 726 N N . GLN A 1 92 ? 12.180 -12.505 -13.567 1.00 68.75 92 GLN A N 1
ATOM 727 C CA . GLN A 1 92 ? 12.418 -13.940 -13.386 1.00 68.75 92 GLN A CA 1
ATOM 728 C C . GLN A 1 92 ? 11.449 -14.808 -14.196 1.00 68.75 92 GLN A C 1
ATOM 730 O O . GLN A 1 92 ? 11.851 -15.860 -14.671 1.00 68.75 92 GLN A O 1
ATOM 735 N N . ARG A 1 93 ? 10.194 -14.373 -14.366 1.00 63.31 93 ARG A N 1
ATOM 736 C CA . ARG A 1 93 ? 9.173 -15.092 -15.150 1.00 63.31 93 ARG A CA 1
ATOM 737 C C . ARG A 1 93 ? 9.326 -14.940 -16.665 1.00 63.31 93 ARG A C 1
ATOM 739 O O . ARG A 1 93 ? 8.712 -15.699 -17.401 1.00 63.31 93 ARG A O 1
ATOM 746 N N . ALA A 1 94 ? 10.099 -13.957 -17.121 1.00 60.12 94 ALA A N 1
ATOM 747 C CA . ALA A 1 94 ? 10.400 -13.732 -18.534 1.00 60.12 94 ALA A CA 1
ATOM 748 C C . ALA A 1 94 ? 11.672 -14.464 -19.020 1.00 60.12 94 ALA A C 1
ATOM 750 O O . ALA A 1 94 ? 12.096 -14.238 -20.153 1.00 60.12 94 ALA A O 1
ATOM 751 N N . ARG A 1 95 ? 12.302 -15.280 -18.163 1.00 50.50 95 ARG A N 1
ATOM 752 C CA . ARG A 1 95 ? 13.456 -16.136 -18.481 1.00 50.50 95 ARG A CA 1
ATOM 753 C C . ARG A 1 95 ? 13.008 -17.570 -18.705 1.00 50.50 95 ARG A C 1
ATOM 755 O O . ARG A 1 95 ? 13.633 -18.219 -19.567 1.00 50.50 95 ARG A O 1
#

pLDDT: mean 76.56, std 17.28, range [38.0, 94.56]

Organism: NCBI:txid658196

Radius of gyration: 16.87 Å; chains: 1; bounding box: 60×26×35 Å

Sequence (95 aa):
MENTGWALKENQKFGKKGGGKRISKHIVALLEGYFLAGNLDKSDRYSAQEMWNELAKLVEEGSLEENDISKVSTIQNWIARYAAQHKQNMAQRAR

Foldseek 3Di:
DDDPDDPPPPVPPPPDDDPDDDQDPVLVVLLVVQCVQCVVPVVSNDQLVNSLVVVVVCCVVVVDPPVNRDDSVVSNVVSVVVVVVVVVVVVVVVD

Secondary structure (DSSP, 8-state):
---------TT--------S-PPPHHHHHHHHHHHHHHHH-GGG---HHHHHHHHHHHHHTTSS-GGGPPPHHHHHHHHHHHHHHHHHHHHHHT-